Protein AF-A0A7S3NW52-F1 (afdb_monomer)

Secondary structure (DSSP, 8-state):
-----------------EEPP-SSHHHHHHHHHS-SS-EEEEEEEPPPPTT-THHHHHHHHHHHHIIIIITT-TTEEEEEEETTSGGGHHHHHHTT--TTGGGTS-EEEEEETTEEEEE-STTHHHHHHHHHHHHHHHHHH--

Organism: Euplotes crassus (NCBI:txid5936)

Solvent-accessible surface area (backbone atoms only — not comparable to full-atom values): 8234 Å² total; per-residue (Å²): 134,87,84,84,81,82,80,80,77,79,78,78,76,74,80,65,48,39,69,52,84,69,85,39,22,62,57,47,52,59,58,48,49,38,79,77,49,52,40,38,40,38,38,35,31,38,82,50,66,95,90,56,76,46,54,55,52,42,52,48,53,49,52,48,33,43,67,66,35,33,58,76,40,41,80,36,31,36,40,79,42,54,71,77,41,76,56,33,43,65,42,42,60,75,70,65,60,63,65,80,57,21,61,81,42,46,37,35,38,44,33,37,46,66,53,62,49,84,38,64,64,89,60,38,54,58,53,50,50,64,47,47,60,58,55,54,52,52,30,67,67,73,108

pLDDT: mean 81.37, std 14.88, range [41.81, 97.5]

InterPro domains:
  IPR036249 Thioredoxin-like superfamily [SSF52833] (28-136)

Nearest PDB structures (foldse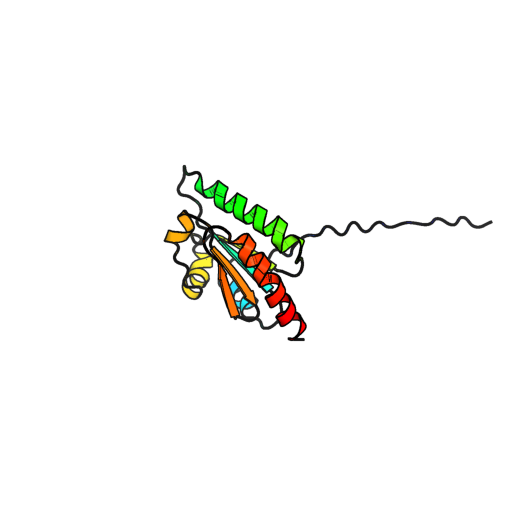ek):
  5d96-assembly2_A  TM=6.626E-01  e=6.464E-04  Mus musculus
  4i6x-assembly1_A  TM=6.722E-01  e=1.791E-03  Homo sapiens
  5hqp-assembly1_D  TM=5.928E-01  e=2.463E-03  Homo sapiens
  7xq3-assembly1_C  TM=4.970E-01  e=4.576E-01  Oncomelania hupensis
  2hls-assembly1_A  TM=4.667E-01  e=1.999E-01  Aeropyrum pernix K1

Structure (mmCIF, N/CA/C/O backbone):
data_AF-A0A7S3NW52-F1
#
_entry.id   AF-A0A7S3NW52-F1
#
loop_
_atom_site.group_PDB
_atom_site.id
_atom_site.type_symbol
_atom_site.label_atom_id
_atom_site.label_alt_id
_atom_site.label_comp_id
_atom_site.label_asym_id
_atom_site.label_entity_id
_atom_site.label_seq_id
_atom_site.pdbx_PDB_ins_code
_atom_site.Cartn_x
_atom_site.Cartn_y
_atom_site.Cartn_z
_atom_site.occupancy
_atom_site.B_iso_or_equiv
_atom_site.auth_seq_id
_atom_site.auth_comp_id
_atom_site.auth_asym_id
_atom_site.auth_atom_id
_atom_site.pdbx_PDB_model_num
ATOM 1 N N . LYS A 1 1 ? 7.749 22.957 54.999 1.00 42.47 1 LYS A N 1
ATOM 2 C CA . LYS A 1 1 ? 6.961 23.701 53.985 1.00 42.47 1 LYS A CA 1
ATOM 3 C C . LYS A 1 1 ? 7.243 23.029 52.647 1.00 42.47 1 LYS A C 1
ATOM 5 O O . LYS A 1 1 ? 8.410 22.907 52.309 1.00 42.47 1 LYS A O 1
ATOM 10 N N . ALA A 1 2 ? 6.222 22.437 52.029 1.00 41.81 2 ALA A N 1
ATOM 11 C CA . ALA A 1 2 ? 6.364 21.466 50.945 1.00 41.81 2 ALA A CA 1
ATOM 12 C C . ALA A 1 2 ? 6.795 22.120 49.622 1.00 41.81 2 ALA A C 1
ATOM 14 O O . ALA A 1 2 ? 6.284 23.177 49.259 1.00 41.81 2 ALA A O 1
ATOM 15 N N . VAL A 1 3 ? 7.731 21.473 48.926 1.00 45.41 3 VAL A N 1
ATOM 16 C CA . VAL A 1 3 ? 8.151 21.791 47.557 1.00 45.41 3 VAL A CA 1
ATOM 17 C C . VAL A 1 3 ? 7.211 21.040 46.617 1.00 45.41 3 VAL A C 1
ATOM 19 O O . VAL A 1 3 ? 7.224 19.812 46.592 1.00 45.41 3 VAL A O 1
ATOM 22 N N . LEU A 1 4 ? 6.368 21.766 45.881 1.00 51.50 4 LEU A N 1
ATOM 23 C CA . LEU A 1 4 ? 5.510 21.196 44.844 1.00 51.50 4 LEU A CA 1
ATOM 24 C C . LEU A 1 4 ? 6.241 21.315 43.502 1.00 51.50 4 LEU A C 1
ATOM 26 O O . LEU A 1 4 ? 6.269 22.377 42.886 1.00 51.50 4 LEU A O 1
ATOM 30 N N . LEU A 1 5 ? 6.878 20.224 43.085 1.00 50.69 5 LEU A N 1
ATOM 31 C CA . LEU A 1 5 ? 7.557 20.101 41.799 1.00 50.69 5 LEU A CA 1
ATOM 32 C C . LEU A 1 5 ? 6.539 19.542 40.794 1.00 50.69 5 LEU A C 1
ATOM 34 O O . LEU A 1 5 ? 6.261 18.346 40.777 1.00 50.69 5 LEU A O 1
ATOM 38 N N . VAL A 1 6 ? 5.917 20.423 40.007 1.00 56.38 6 VAL A N 1
ATOM 39 C CA . VAL A 1 6 ? 4.998 20.030 38.928 1.00 56.38 6 VAL A CA 1
ATOM 40 C C . VAL A 1 6 ? 5.836 19.643 37.712 1.00 56.38 6 VAL A C 1
ATOM 42 O O . VAL A 1 6 ? 6.405 20.497 37.036 1.00 56.38 6 VAL A O 1
ATOM 45 N N . PHE A 1 7 ? 5.943 18.341 37.459 1.00 51.56 7 PHE A N 1
ATOM 46 C CA . PHE A 1 7 ? 6.610 17.786 36.285 1.00 51.56 7 PHE A CA 1
ATOM 47 C C . PHE A 1 7 ? 5.592 17.719 35.134 1.00 51.56 7 PHE A C 1
ATOM 49 O O . PHE A 1 7 ? 4.826 16.765 35.018 1.00 5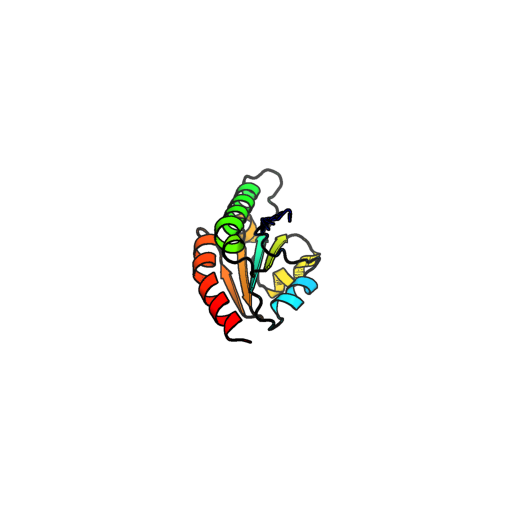1.56 7 PHE A O 1
ATOM 56 N N . CYS A 1 8 ? 5.533 18.762 34.301 1.00 54.19 8 CYS A N 1
ATOM 57 C CA . CYS A 1 8 ? 4.753 18.743 33.061 1.00 54.19 8 CYS A CA 1
ATOM 58 C C . CYS A 1 8 ? 5.463 17.855 32.030 1.00 54.19 8 CYS A C 1
ATOM 60 O O . CYS A 1 8 ? 6.343 18.318 31.305 1.00 54.19 8 CYS A O 1
ATOM 62 N N . ILE A 1 9 ? 5.092 16.576 31.962 1.00 57.44 9 ILE A N 1
ATOM 63 C CA . ILE A 1 9 ? 5.526 15.682 30.885 1.00 57.44 9 ILE A CA 1
ATOM 64 C C . ILE A 1 9 ? 4.739 16.061 29.626 1.00 57.44 9 ILE A C 1
ATOM 66 O O . ILE A 1 9 ? 3.598 15.644 29.439 1.00 57.44 9 ILE A O 1
ATOM 70 N N . PHE A 1 10 ? 5.348 16.865 28.754 1.00 53.91 10 PHE A N 1
ATOM 71 C CA . PHE A 1 10 ? 4.918 16.981 27.363 1.00 53.91 10 PHE A CA 1
ATOM 72 C C . PHE A 1 10 ? 5.249 15.660 26.662 1.00 53.91 10 PHE A C 1
ATOM 74 O O . PHE A 1 10 ? 6.384 15.438 26.240 1.00 53.91 10 PHE A O 1
ATOM 81 N N . ILE A 1 11 ? 4.271 14.760 26.553 1.00 58.84 11 ILE A N 1
ATOM 82 C CA . ILE A 1 11 ? 4.378 13.615 25.647 1.00 58.84 11 ILE A CA 1
ATOM 83 C C . ILE A 1 11 ? 4.235 14.184 24.237 1.00 58.84 11 ILE A C 1
ATOM 85 O O . ILE A 1 11 ? 3.131 14.430 23.758 1.00 58.84 11 ILE A O 1
ATOM 89 N N . ALA A 1 12 ? 5.365 14.449 23.586 1.00 53.94 12 ALA A N 1
ATOM 90 C CA . ALA A 1 12 ? 5.395 14.683 22.154 1.00 53.94 12 ALA A CA 1
ATOM 91 C C . ALA A 1 12 ? 4.999 13.368 21.469 1.00 53.94 12 ALA A C 1
ATOM 93 O O . ALA A 1 12 ? 5.838 12.501 21.230 1.00 53.94 12 ALA A O 1
ATOM 94 N N . THR A 1 13 ? 3.706 13.184 21.201 1.00 50.75 13 THR A N 1
ATOM 95 C CA . THR A 1 13 ? 3.237 12.094 20.350 1.00 50.75 13 THR A CA 1
ATOM 96 C C . THR A 1 13 ? 3.740 12.389 18.946 1.00 50.75 13 THR A C 1
ATOM 98 O O . THR A 1 13 ? 3.184 13.223 18.229 1.00 50.75 13 THR A O 1
ATOM 101 N N . THR A 1 14 ? 4.845 11.758 18.561 1.00 53.50 14 THR A N 1
ATOM 102 C CA . THR A 1 14 ? 5.234 11.722 17.158 1.00 53.50 14 THR A CA 1
ATOM 103 C C . THR A 1 14 ? 4.124 10.967 16.428 1.00 53.50 14 THR A C 1
ATOM 105 O O . THR A 1 14 ? 3.856 9.806 16.722 1.00 53.50 14 THR A O 1
ATOM 108 N N . LEU A 1 15 ? 3.402 11.652 15.537 1.00 53.72 15 LEU A N 1
ATOM 109 C CA . LEU A 1 15 ? 2.455 11.017 14.621 1.00 53.72 15 LEU A CA 1
ATOM 110 C C . LEU A 1 15 ? 3.272 10.229 13.590 1.00 53.72 15 LEU A C 1
ATOM 112 O O . LEU A 1 15 ? 3.520 10.698 12.479 1.00 53.72 15 LEU A O 1
ATOM 116 N N . ALA A 1 16 ? 3.779 9.072 14.004 1.00 66.81 16 ALA A N 1
ATOM 117 C CA . ALA A 1 16 ? 4.287 8.062 13.098 1.00 66.81 16 ALA A CA 1
ATOM 118 C C . ALA A 1 16 ? 3.075 7.290 12.570 1.00 66.81 16 ALA A C 1
ATOM 120 O O . ALA A 1 16 ? 2.277 6.778 13.351 1.00 66.81 16 ALA A O 1
ATOM 121 N N . TYR A 1 17 ? 2.903 7.259 11.252 1.00 76.12 17 TYR A N 1
ATOM 122 C CA . TYR A 1 17 ? 1.959 6.331 10.637 1.00 76.12 17 TYR A CA 1
ATOM 123 C C . TYR A 1 17 ? 2.528 4.910 10.727 1.00 76.12 17 TYR A C 1
ATOM 125 O O . TYR A 1 17 ? 3.749 4.729 10.817 1.00 76.12 17 TYR A O 1
ATOM 133 N N . HIS A 1 18 ? 1.657 3.905 10.710 1.00 85.25 18 HIS A N 1
ATOM 134 C CA . HIS A 1 18 ? 2.089 2.517 10.816 1.00 85.25 18 HIS A CA 1
ATOM 135 C C . HIS A 1 18 ? 2.682 2.051 9.485 1.00 85.25 18 HIS A C 1
ATOM 137 O O . HIS A 1 18 ? 1.984 1.957 8.478 1.00 85.25 18 HIS A O 1
ATOM 143 N N . ASN A 1 19 ? 3.983 1.757 9.473 1.00 89.06 19 ASN A N 1
ATOM 144 C CA . ASN A 1 19 ? 4.572 0.997 8.377 1.00 89.06 19 ASN A CA 1
ATOM 145 C C . ASN A 1 19 ? 4.211 -0.474 8.568 1.00 89.06 19 ASN A C 1
ATOM 147 O O . ASN A 1 19 ? 4.427 -1.046 9.636 1.00 89.06 19 ASN A O 1
ATOM 151 N N . LEU A 1 20 ? 3.662 -1.073 7.523 1.00 91.56 20 LEU A N 1
ATOM 152 C CA . LEU A 1 20 ? 3.392 -2.492 7.465 1.00 91.56 20 LEU A CA 1
ATOM 153 C C . LEU A 1 20 ? 4.727 -3.223 7.307 1.00 91.56 20 LEU A C 1
ATOM 155 O O . LEU A 1 20 ? 5.409 -3.062 6.301 1.00 91.56 20 LEU A O 1
ATOM 159 N N . GLU A 1 21 ? 5.111 -4.035 8.286 1.0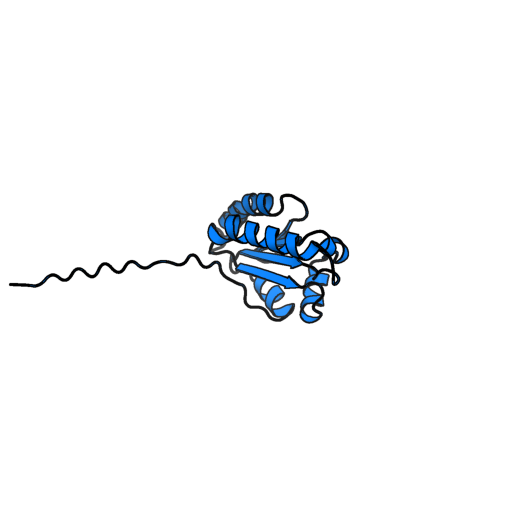0 92.38 21 GLU A N 1
ATOM 160 C CA . GLU A 1 21 ? 6.270 -4.917 8.127 1.00 92.38 21 GLU A CA 1
ATOM 161 C C . GLU A 1 21 ? 5.932 -6.064 7.168 1.00 92.38 21 GLU A C 1
ATOM 163 O O . GLU A 1 21 ? 4.914 -6.742 7.353 1.00 92.38 21 GLU A O 1
ATOM 168 N N . HIS A 1 22 ? 6.773 -6.272 6.152 1.00 94.56 22 HIS A N 1
ATOM 169 C CA . HIS A 1 22 ? 6.607 -7.310 5.137 1.00 94.56 22 HIS A CA 1
ATOM 170 C C . HIS A 1 22 ? 7.940 -7.650 4.449 1.00 94.56 22 HIS A C 1
ATOM 172 O O . HIS A 1 22 ? 8.809 -6.789 4.298 1.00 94.56 22 HIS A O 1
ATOM 178 N N . HIS A 1 23 ? 8.080 -8.889 3.977 1.00 94.69 23 HIS A N 1
ATOM 179 C CA . HIS A 1 23 ? 9.254 -9.364 3.233 1.00 94.69 23 HIS A CA 1
ATOM 180 C C . HIS A 1 23 ? 8.898 -10.017 1.894 1.00 94.69 23 HIS A C 1
ATOM 182 O O . HIS A 1 23 ? 9.761 -10.148 1.027 1.00 94.69 23 HIS A O 1
ATOM 188 N N . ASN A 1 24 ? 7.650 -10.453 1.724 1.00 95.25 24 ASN A N 1
ATOM 189 C CA . ASN A 1 24 ? 7.198 -11.217 0.566 1.00 95.25 24 ASN A CA 1
ATOM 190 C C . ASN A 1 24 ? 5.678 -11.060 0.355 1.00 95.25 24 ASN A C 1
ATOM 192 O O . ASN A 1 24 ? 4.998 -10.360 1.108 1.00 95.25 24 ASN A O 1
ATOM 196 N N . SER A 1 25 ? 5.156 -11.718 -0.682 1.00 96.06 25 SER A N 1
ATOM 197 C CA . SER A 1 25 ? 3.728 -11.728 -1.027 1.00 96.06 25 SER A CA 1
ATOM 198 C C . SER A 1 25 ? 2.839 -12.237 0.105 1.00 96.06 25 SER A C 1
ATOM 200 O O . SER A 1 25 ? 1.830 -11.605 0.406 1.00 96.06 25 SER A O 1
ATOM 202 N N . THR A 1 26 ? 3.210 -13.358 0.725 1.00 96.25 26 THR A N 1
ATOM 203 C CA . THR A 1 26 ? 2.434 -14.023 1.778 1.00 96.25 26 THR A CA 1
ATOM 204 C C . THR A 1 26 ? 2.250 -13.114 2.987 1.00 96.25 26 THR A C 1
ATOM 206 O O . THR A 1 26 ? 1.121 -12.927 3.421 1.00 96.25 26 THR A O 1
ATOM 209 N N . ASP A 1 27 ? 3.315 -12.447 3.449 1.00 95.50 27 ASP A N 1
ATOM 210 C CA . ASP A 1 27 ? 3.246 -11.515 4.587 1.00 95.50 27 ASP A CA 1
ATOM 211 C C . ASP A 1 27 ? 2.184 -10.418 4.390 1.00 95.50 27 ASP A C 1
ATOM 213 O O . ASP A 1 27 ? 1.555 -9.970 5.349 1.00 95.50 27 ASP A O 1
ATOM 217 N N . ILE A 1 28 ? 2.015 -9.943 3.151 1.00 95.06 28 ILE A N 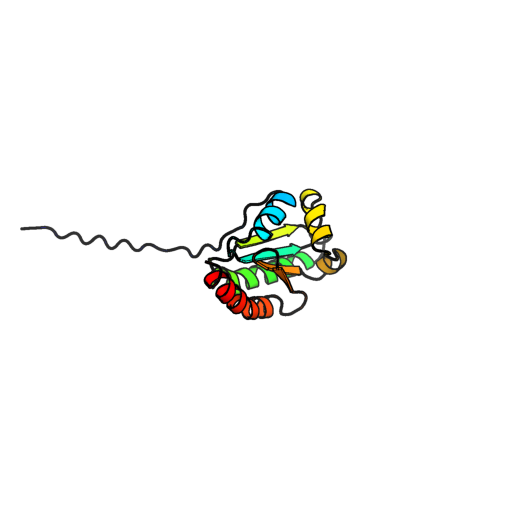1
ATOM 218 C CA . ILE A 1 28 ? 1.044 -8.898 2.816 1.00 95.06 28 ILE A CA 1
ATOM 219 C C . ILE A 1 28 ? -0.343 -9.502 2.616 1.00 95.06 28 ILE A C 1
ATOM 221 O O . ILE A 1 28 ? -1.310 -8.976 3.161 1.00 95.06 28 ILE A O 1
ATOM 225 N N . LEU A 1 29 ? -0.445 -10.581 1.836 1.00 94.81 29 LEU A N 1
ATOM 226 C CA . LEU A 1 29 ? -1.716 -11.230 1.519 1.00 94.81 29 LEU A CA 1
ATOM 227 C C . LEU A 1 29 ? -2.428 -11.721 2.780 1.00 94.81 29 LEU A C 1
ATOM 229 O O . LEU A 1 29 ? -3.622 -11.460 2.911 1.00 94.81 29 LEU A O 1
ATOM 233 N N . ASP A 1 30 ? -1.703 -12.344 3.711 1.00 93.81 30 ASP A N 1
ATOM 234 C CA . ASP A 1 30 ? -2.266 -12.822 4.975 1.00 93.81 30 ASP A CA 1
ATOM 235 C C . ASP A 1 30 ? -2.886 -11.653 5.753 1.00 93.81 30 ASP A C 1
ATOM 237 O O . ASP A 1 30 ? -4.065 -11.692 6.095 1.00 93.81 30 ASP A O 1
ATOM 241 N N . LYS A 1 31 ? -2.145 -10.547 5.913 1.00 92.56 31 LYS A N 1
ATOM 242 C CA . LYS A 1 31 ? -2.619 -9.363 6.647 1.00 92.56 31 LYS A CA 1
ATOM 243 C C . LYS A 1 31 ? -3.816 -8.689 5.984 1.00 92.56 31 LYS A C 1
ATOM 245 O O . LYS A 1 31 ? -4.807 -8.410 6.641 1.00 92.56 31 LYS A O 1
ATOM 250 N N . ILE A 1 32 ? -3.771 -8.431 4.676 1.00 92.56 32 ILE A N 1
ATOM 251 C CA . ILE A 1 32 ? -4.863 -7.686 4.021 1.00 92.56 32 ILE A CA 1
ATOM 252 C C . ILE A 1 32 ? -6.155 -8.500 3.878 1.00 92.56 32 ILE A C 1
ATOM 254 O O . ILE A 1 32 ? -7.207 -7.922 3.597 1.00 92.56 32 ILE A O 1
ATOM 258 N N . GLN A 1 33 ? -6.081 -9.827 4.024 1.00 90.62 33 GLN A N 1
ATOM 259 C CA . GLN A 1 33 ? -7.237 -10.724 4.028 1.00 90.62 33 GLN A CA 1
ATOM 260 C C . GLN A 1 33 ? -7.839 -10.908 5.425 1.00 90.62 33 GLN A C 1
ATOM 262 O O . GLN A 1 33 ? -9.008 -11.299 5.530 1.00 90.62 33 GLN A O 1
ATOM 267 N N . GLU A 1 34 ? -7.089 -10.606 6.487 1.00 88.31 34 GLU A N 1
ATOM 268 C CA . GLU A 1 34 ? -7.610 -10.613 7.849 1.00 88.31 34 GLU A CA 1
ATOM 269 C C . GLU A 1 34 ? -8.763 -9.611 7.985 1.00 88.31 34 GLU A C 1
ATOM 271 O O . GLU A 1 34 ? -8.718 -8.470 7.527 1.00 88.31 34 GLU A O 1
ATOM 276 N N . ARG A 1 35 ? -9.855 -10.053 8.617 1.00 83.44 35 ARG A N 1
ATOM 277 C CA . ARG A 1 35 ? -11.009 -9.200 8.942 1.00 83.44 35 ARG A CA 1
ATOM 278 C C . ARG A 1 35 ? -10.827 -8.571 10.319 1.00 83.44 35 ARG A C 1
ATOM 280 O O . ARG A 1 35 ? -11.689 -8.695 11.183 1.00 83.44 35 ARG A O 1
ATOM 287 N N . ASP A 1 36 ? -9.680 -7.942 10.519 1.00 85.31 36 ASP A N 1
ATOM 288 C CA . ASP A 1 36 ? -9.262 -7.322 11.778 1.00 85.31 36 ASP A CA 1
ATOM 289 C C . ASP A 1 36 ? -9.700 -5.846 11.898 1.00 85.31 36 ASP A C 1
ATOM 291 O O . ASP A 1 36 ? -9.413 -5.177 12.893 1.00 85.31 36 ASP A O 1
ATOM 295 N N . GLY A 1 37 ? -10.414 -5.337 10.885 1.00 85.00 37 GLY A N 1
ATOM 296 C CA . GLY A 1 37 ? -10.858 -3.945 10.795 1.00 85.00 37 GLY A CA 1
ATOM 297 C C . GLY A 1 37 ? -9.722 -2.964 10.495 1.00 85.00 37 GLY A C 1
ATOM 298 O O . GLY A 1 37 ? -9.922 -1.753 10.582 1.00 85.00 37 GLY A O 1
ATOM 299 N N . GLN A 1 38 ? -8.522 -3.441 10.163 1.00 90.50 38 GLN A N 1
ATOM 300 C CA . GLN A 1 38 ? -7.421 -2.572 9.781 1.00 90.50 38 GLN A CA 1
ATOM 301 C C . GLN A 1 38 ? -7.537 -2.171 8.311 1.00 90.50 38 GLN A C 1
ATOM 303 O O . GLN A 1 38 ? -8.013 -2.912 7.449 1.00 90.50 38 GLN A O 1
ATOM 308 N N . VAL A 1 39 ? -7.085 -0.951 8.030 1.00 92.06 39 VAL A N 1
ATOM 309 C CA . VAL A 1 39 ? -7.049 -0.403 6.676 1.00 92.06 39 VAL A CA 1
ATOM 310 C C . VAL A 1 39 ? -5.604 -0.397 6.210 1.00 92.06 39 VAL A C 1
ATOM 312 O O . VAL A 1 39 ? -4.742 0.212 6.850 1.00 92.06 39 VAL A O 1
ATOM 315 N N . TYR A 1 40 ? -5.351 -1.044 5.080 1.00 94.12 40 TYR A N 1
ATOM 316 C CA . TYR A 1 40 ? -4.035 -1.123 4.463 1.00 94.12 40 TYR A CA 1
ATOM 317 C C . TYR A 1 40 ? -3.988 -0.253 3.212 1.00 94.12 40 TYR A C 1
ATOM 319 O O . TYR A 1 40 ? -4.898 -0.275 2.384 1.00 94.12 40 TYR A O 1
ATOM 327 N N . VAL A 1 41 ? -2.904 0.502 3.069 1.00 94.50 41 VAL A N 1
ATOM 328 C CA . VAL A 1 41 ? -2.590 1.343 1.917 1.00 94.50 41 VAL A CA 1
ATOM 329 C C . VAL A 1 41 ? -1.301 0.814 1.295 1.00 94.50 41 VAL A C 1
ATOM 331 O O . VAL A 1 41 ? -0.211 1.004 1.832 1.00 94.50 41 VAL A O 1
ATOM 334 N N . LEU A 1 42 ? -1.422 0.129 0.164 1.00 95.19 42 LEU A N 1
ATOM 335 C CA . LEU A 1 42 ? -0.306 -0.508 -0.527 1.00 95.19 42 LEU A CA 1
ATOM 336 C C . LEU A 1 42 ? 0.047 0.299 -1.779 1.00 95.19 42 LEU A C 1
ATOM 338 O O . LEU A 1 42 ? -0.751 0.372 -2.711 1.00 95.19 42 LEU A O 1
ATOM 342 N N . MET A 1 43 ? 1.234 0.904 -1.814 1.00 93.81 43 MET A N 1
ATOM 343 C CA . MET A 1 43 ? 1.759 1.598 -2.989 1.00 93.81 43 MET A CA 1
ATOM 344 C C . MET A 1 43 ? 2.678 0.671 -3.782 1.00 93.81 43 MET A C 1
ATOM 346 O O . MET A 1 43 ? 3.789 0.362 -3.357 1.00 93.81 43 MET A O 1
ATOM 350 N N . PHE A 1 44 ? 2.247 0.288 -4.975 1.00 93.06 44 PHE A N 1
ATOM 351 C CA . PHE A 1 44 ? 3.025 -0.502 -5.918 1.00 93.06 44 PHE A CA 1
ATOM 352 C C . PHE A 1 44 ? 3.773 0.415 -6.878 1.00 93.06 44 PHE A C 1
ATOM 354 O O . PHE A 1 44 ? 3.190 1.332 -7.460 1.00 93.06 44 PHE A O 1
ATOM 361 N N . TYR A 1 45 ? 5.063 0.160 -7.070 1.00 90.75 45 TYR A N 1
ATOM 362 C CA . TYR A 1 45 ? 5.896 0.904 -8.010 1.00 90.75 45 TYR A CA 1
ATOM 363 C C . TYR A 1 45 ? 6.822 -0.034 -8.782 1.00 90.75 45 TYR A C 1
ATOM 365 O O . TYR A 1 45 ? 7.201 -1.094 -8.287 1.00 90.75 45 TYR A O 1
ATOM 373 N N . SER A 1 46 ? 7.233 0.383 -9.979 1.00 88.12 46 SER A N 1
ATOM 374 C CA . SER A 1 46 ? 8.384 -0.208 -10.657 1.00 88.12 46 SER A CA 1
ATOM 375 C C . SER A 1 46 ? 9.589 0.708 -10.449 1.00 88.12 46 SER A C 1
ATOM 377 O O . SER A 1 46 ? 9.475 1.911 -10.700 1.00 88.12 46 SER A O 1
ATOM 379 N N . PRO A 1 47 ? 10.762 0.199 -10.037 1.00 79.94 47 PRO A N 1
ATOM 380 C CA . PRO A 1 47 ? 11.987 0.979 -10.075 1.00 79.94 47 PRO A CA 1
ATOM 381 C C . PRO A 1 47 ? 12.210 1.410 -11.525 1.00 79.94 47 PRO A C 1
ATOM 383 O O . PRO A 1 47 ? 12.101 0.597 -12.447 1.00 79.94 47 PRO A O 1
ATOM 386 N N . GLY A 1 48 ? 12.446 2.705 -11.738 1.00 67.06 48 GLY A N 1
ATOM 387 C CA . GLY A 1 48 ? 12.677 3.222 -13.083 1.00 67.06 48 GLY A CA 1
ATOM 388 C C . GLY A 1 48 ? 13.852 2.508 -13.759 1.00 67.06 48 GLY A C 1
ATOM 389 O O . GLY A 1 48 ? 14.829 2.132 -13.104 1.00 67.06 48 GLY A O 1
ATOM 390 N N . HIS A 1 49 ? 13.792 2.355 -15.083 1.00 58.09 49 HIS A N 1
ATOM 391 C CA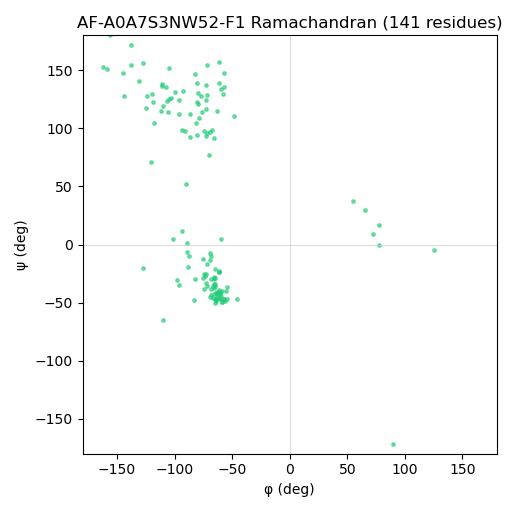 . HIS A 1 49 ? 14.969 1.972 -15.862 1.00 58.09 49 HIS A CA 1
ATOM 392 C C . HIS A 1 49 ? 16.079 3.008 -15.611 1.00 58.09 49 HIS A C 1
ATOM 394 O O . HIS A 1 49 ? 15.805 4.211 -15.560 1.00 58.09 49 HIS A O 1
ATOM 400 N N . LYS A 1 50 ? 17.324 2.551 -15.395 1.00 44.97 50 LYS A N 1
ATOM 401 C CA . LYS A 1 50 ? 18.467 3.420 -15.058 1.00 44.97 50 LYS A CA 1
ATOM 402 C C . LYS A 1 50 ? 18.536 4.614 -16.027 1.00 44.97 50 LYS A C 1
ATOM 404 O O . LYS A 1 50 ? 18.851 4.422 -17.195 1.00 44.97 50 LYS A O 1
ATOM 409 N N . GLY A 1 51 ? 18.259 5.825 -15.526 1.00 46.66 51 GLY A N 1
ATOM 410 C CA . GLY A 1 51 ? 18.409 7.087 -16.269 1.00 46.66 51 GLY A CA 1
ATOM 411 C C . GLY A 1 51 ? 17.184 8.015 -16.361 1.00 46.66 51 GLY A C 1
ATOM 412 O O . GLY A 1 51 ? 17.336 9.112 -16.887 1.00 46.66 51 GLY A O 1
ATOM 413 N N . GLY A 1 52 ? 15.997 7.636 -15.867 1.00 50.19 52 GLY A N 1
ATOM 414 C CA . GLY A 1 52 ? 14.768 8.438 -16.029 1.00 50.19 52 GLY A CA 1
ATOM 415 C C . GLY A 1 52 ? 14.279 9.200 -14.786 1.00 50.19 52 GLY A C 1
ATOM 416 O O . GLY A 1 52 ? 14.416 8.739 -13.655 1.00 50.19 52 GLY A O 1
ATOM 417 N N . THR A 1 53 ? 13.591 10.323 -15.017 1.00 54.53 53 THR A N 1
ATOM 418 C CA . THR A 1 53 ? 12.791 11.133 -14.067 1.00 54.53 53 THR A CA 1
ATOM 419 C C . THR A 1 53 ? 11.623 10.379 -13.400 1.00 54.53 53 THR A C 1
ATOM 421 O O . THR A 1 53 ? 10.844 10.961 -12.659 1.00 54.53 53 THR A O 1
ATOM 424 N N . HIS A 1 54 ? 11.460 9.076 -13.623 1.00 57.91 54 HIS A N 1
ATOM 425 C CA . HIS A 1 54 ? 10.303 8.309 -13.137 1.00 57.91 54 HIS A CA 1
ATOM 426 C C . HIS A 1 54 ? 10.363 8.013 -11.633 1.00 57.91 54 HIS A C 1
ATOM 428 O O . HIS A 1 54 ? 9.333 7.989 -10.965 1.00 57.91 54 HIS A O 1
ATOM 434 N N . ASN A 1 55 ? 11.567 7.910 -11.060 1.00 66.12 55 ASN A N 1
ATOM 435 C CA . ASN A 1 55 ? 11.715 7.797 -9.607 1.00 66.12 55 ASN A CA 1
ATOM 436 C C . ASN A 1 55 ? 11.244 9.059 -8.867 1.00 66.12 55 ASN A C 1
ATOM 438 O O . ASN A 1 55 ? 10.807 8.943 -7.725 1.00 66.12 55 ASN A O 1
ATOM 442 N N . SER A 1 56 ? 11.312 10.252 -9.476 1.00 73.12 56 SER A N 1
ATOM 443 C CA . SER A 1 56 ? 10.910 11.477 -8.773 1.00 73.12 56 SER A CA 1
ATOM 444 C C . SER A 1 56 ? 9.400 11.558 -8.579 1.00 73.12 56 SER A C 1
ATOM 446 O O . SER A 1 56 ? 8.974 11.989 -7.515 1.00 73.12 56 SER A O 1
ATOM 448 N N . LYS A 1 57 ? 8.601 11.077 -9.542 1.00 77.88 57 LYS A N 1
ATOM 449 C CA . LYS A 1 57 ? 7.137 11.074 -9.423 1.00 77.88 57 LYS A CA 1
ATOM 450 C C . LYS A 1 57 ? 6.645 10.095 -8.359 1.00 77.88 57 LYS A C 1
ATOM 452 O O . LYS A 1 57 ? 5.859 10.480 -7.510 1.00 77.88 57 LYS A O 1
ATOM 457 N N . THR A 1 58 ? 7.178 8.871 -8.320 1.00 83.38 58 THR A N 1
ATOM 458 C CA . THR A 1 58 ? 6.850 7.912 -7.248 1.00 83.38 58 THR A CA 1
ATOM 459 C C . THR A 1 58 ? 7.193 8.462 -5.863 1.00 83.38 58 THR A C 1
ATOM 461 O O . THR A 1 58 ? 6.440 8.265 -4.916 1.00 83.38 58 THR A O 1
ATOM 464 N N . VAL A 1 59 ? 8.330 9.155 -5.727 1.00 85.69 59 VAL A N 1
ATOM 465 C CA . VAL A 1 59 ? 8.732 9.790 -4.460 1.00 85.69 59 VAL A CA 1
ATOM 466 C C . VAL A 1 59 ? 7.821 10.968 -4.103 1.00 85.69 59 VAL A C 1
ATOM 468 O O . VAL A 1 59 ? 7.506 11.161 -2.930 1.00 85.69 59 VAL A O 1
ATOM 471 N N . GLU A 1 60 ? 7.399 11.757 -5.089 1.00 87.12 60 GLU A N 1
ATOM 472 C CA . GLU A 1 60 ? 6.452 12.857 -4.901 1.00 87.12 60 GLU A CA 1
ATOM 473 C C . GLU A 1 60 ? 5.077 12.341 -4.462 1.00 87.12 60 GLU A C 1
ATOM 475 O O . GLU A 1 60 ? 4.590 12.761 -3.413 1.00 87.12 60 GLU A O 1
ATOM 480 N N . ASP A 1 61 ? 4.521 11.362 -5.176 1.00 86.50 61 ASP A N 1
ATOM 481 C CA . ASP A 1 61 ? 3.237 10.734 -4.855 1.00 86.50 61 ASP A CA 1
ATOM 482 C C . ASP A 1 61 ? 3.270 10.069 -3.468 1.00 86.50 61 ASP A C 1
ATOM 484 O O . ASP A 1 61 ? 2.333 10.216 -2.684 1.00 86.50 61 ASP A O 1
ATOM 488 N N . GLU A 1 62 ? 4.365 9.386 -3.111 1.00 90.00 62 GLU A N 1
ATOM 489 C CA . GLU A 1 62 ? 4.566 8.833 -1.765 1.00 90.00 62 GLU A CA 1
ATOM 490 C C . GLU A 1 62 ? 4.577 9.933 -0.699 1.00 90.00 62 GLU A C 1
ATOM 492 O O . GLU A 1 62 ? 3.910 9.829 0.334 1.00 90.00 62 GLU A O 1
ATOM 497 N N . LYS A 1 63 ? 5.314 11.020 -0.941 1.00 90.31 63 LYS A N 1
ATOM 498 C CA . LYS A 1 63 ? 5.390 12.145 -0.009 1.00 90.31 63 LYS A CA 1
ATOM 499 C C . LYS A 1 63 ? 4.026 12.807 0.170 1.00 90.31 63 LYS A C 1
ATOM 501 O O . LYS A 1 63 ? 3.677 13.178 1.294 1.00 90.31 63 LYS A O 1
ATOM 506 N N . GLU A 1 64 ? 3.266 12.987 -0.902 1.00 90.44 64 GLU A N 1
ATOM 507 C CA . GLU A 1 64 ? 1.909 13.521 -0.831 1.00 90.44 64 GLU A CA 1
ATOM 508 C C . GLU A 1 64 ? 0.973 12.579 -0.071 1.00 90.44 64 GLU A C 1
ATOM 510 O O . GLU A 1 64 ? 0.283 13.034 0.844 1.00 90.44 64 GLU A O 1
ATOM 515 N N . LEU A 1 65 ? 1.008 11.277 -0.373 1.00 90.19 65 LEU A N 1
ATOM 516 C CA . LEU A 1 65 ? 0.223 10.252 0.315 1.00 90.19 65 LEU A CA 1
ATOM 517 C C . LEU A 1 65 ? 0.484 10.265 1.825 1.00 90.19 65 LEU A C 1
ATOM 519 O O . LEU A 1 65 ? -0.453 10.333 2.625 1.00 90.19 65 LEU A O 1
ATOM 523 N N . ILE A 1 66 ? 1.757 10.282 2.226 1.00 90.50 66 ILE A N 1
ATOM 524 C CA . ILE A 1 66 ? 2.153 10.355 3.635 1.00 90.50 66 ILE A CA 1
ATOM 525 C C . ILE A 1 66 ? 1.596 11.621 4.290 1.00 90.50 66 ILE A C 1
ATOM 527 O O . ILE A 1 66 ? 1.008 11.563 5.371 1.00 90.50 66 ILE A O 1
ATOM 531 N N . ASN A 1 67 ? 1.792 12.783 3.662 1.00 89.69 67 ASN A N 1
ATOM 532 C CA . ASN A 1 67 ? 1.457 14.059 4.290 1.00 89.69 67 ASN A CA 1
ATOM 533 C C . ASN A 1 67 ? -0.044 14.324 4.367 1.00 89.69 67 ASN A C 1
ATOM 535 O O . ASN A 1 67 ? -0.491 14.973 5.313 1.00 89.69 67 ASN A O 1
ATOM 539 N N . ARG A 1 68 ? -0.805 13.860 3.378 1.00 89.31 68 ARG A N 1
ATOM 540 C CA . ARG A 1 68 ? -2.224 14.189 3.247 1.00 89.31 68 ARG A CA 1
ATOM 541 C C . ARG A 1 68 ? -3.142 13.114 3.796 1.00 89.31 68 ARG A C 1
ATOM 543 O O . ARG A 1 68 ? -4.196 13.471 4.303 1.00 89.31 68 ARG A O 1
ATOM 550 N N . VAL A 1 69 ? -2.731 11.849 3.743 1.00 90.25 69 VAL A N 1
ATOM 551 C CA . VAL A 1 69 ? -3.554 10.714 4.175 1.00 90.25 69 VAL A CA 1
ATOM 552 C C . VAL A 1 69 ? -2.979 10.104 5.447 1.00 90.25 69 VAL A C 1
ATOM 554 O O . VAL A 1 69 ? -3.598 10.197 6.503 1.00 90.25 69 VAL A O 1
ATOM 557 N N . LEU A 1 70 ? -1.774 9.532 5.391 1.00 91.12 70 LEU A N 1
ATOM 558 C CA . LEU A 1 70 ? -1.272 8.675 6.477 1.00 91.12 70 LEU A CA 1
ATOM 559 C C . LEU A 1 70 ? -1.043 9.436 7.791 1.00 91.12 70 LEU A C 1
ATOM 561 O O . LEU A 1 70 ? -1.300 8.911 8.868 1.00 91.12 70 LEU A O 1
ATOM 565 N N . LYS A 1 71 ? -0.630 10.708 7.726 1.00 89.69 71 LYS A N 1
ATOM 566 C CA . LYS A 1 71 ? -0.537 11.565 8.922 1.00 89.69 71 LYS A CA 1
ATOM 567 C C . LYS A 1 71 ? -1.894 11.922 9.533 1.00 89.69 71 LYS A C 1
ATOM 569 O O . LYS A 1 71 ? -1.957 12.156 10.737 1.00 89.69 71 LYS A O 1
ATOM 574 N N . LYS A 1 72 ? -2.956 12.007 8.724 1.00 89.38 72 LYS A N 1
ATOM 575 C CA . LYS A 1 72 ? -4.322 12.295 9.199 1.00 89.38 72 LYS A CA 1
ATOM 576 C C . LYS A 1 72 ? -5.013 11.042 9.731 1.00 89.38 72 LYS A C 1
ATOM 578 O O . LYS A 1 72 ? -5.821 11.133 10.650 1.00 89.38 72 LYS A O 1
ATOM 583 N N . HIS A 1 73 ? -4.651 9.885 9.183 1.00 89.25 73 HIS A N 1
ATOM 584 C CA . HIS A 1 73 ? -5.204 8.583 9.530 1.00 89.25 73 HIS A CA 1
ATOM 585 C C . HIS A 1 73 ? -4.081 7.668 10.032 1.00 89.25 73 HIS A C 1
ATOM 587 O O . HIS A 1 73 ? -3.696 6.732 9.333 1.00 89.25 73 HIS A O 1
ATOM 593 N N . PRO A 1 74 ? -3.532 7.924 11.237 1.00 87.88 74 PRO A N 1
ATOM 594 C CA . PRO A 1 74 ? -2.391 7.167 11.740 1.00 87.88 74 PRO A CA 1
ATOM 595 C C . PRO A 1 74 ? -2.707 5.679 11.900 1.00 87.88 74 PRO A C 1
ATOM 597 O O . PRO A 1 74 ? -1.791 4.885 11.814 1.00 87.88 74 PRO A O 1
ATOM 600 N N . SER A 1 75 ? -3.976 5.287 12.058 1.00 88.81 75 SER A N 1
ATOM 601 C CA . SER A 1 75 ? -4.403 3.882 12.122 1.00 88.81 75 SER A CA 1
ATOM 602 C C . SER A 1 75 ? -4.278 3.116 10.800 1.00 88.81 75 SER A C 1
ATOM 604 O O . SER A 1 75 ? -4.548 1.920 10.776 1.00 88.81 75 SER A O 1
ATOM 606 N N . PHE A 1 76 ? -3.945 3.779 9.690 1.00 92.12 76 PHE A N 1
ATOM 607 C CA . PHE A 1 76 ? -3.733 3.102 8.414 1.00 92.12 76 PHE A CA 1
ATOM 608 C C . PHE A 1 76 ? -2.333 2.494 8.367 1.00 92.12 76 PHE A C 1
ATOM 610 O O . PHE A 1 76 ? -1.351 3.128 8.761 1.00 92.12 76 PHE A O 1
ATOM 617 N N . HIS A 1 77 ? -2.247 1.281 7.828 1.00 94.25 77 HIS A N 1
ATOM 618 C CA . HIS A 1 77 ? -0.994 0.558 7.635 1.00 94.25 77 HIS A CA 1
ATOM 619 C C . HIS A 1 77 ? -0.500 0.765 6.213 1.00 94.25 77 HIS A C 1
ATOM 621 O O . HIS A 1 77 ? -1.216 0.479 5.259 1.00 94.25 77 HIS A O 1
ATOM 627 N N . TYR A 1 78 ? 0.723 1.252 6.054 1.00 95.12 78 TYR A N 1
ATOM 628 C CA . TYR A 1 78 ? 1.291 1.581 4.753 1.00 95.12 78 TYR A CA 1
ATOM 629 C C . TYR A 1 78 ? 2.423 0.639 4.360 1.00 95.12 78 TYR A C 1
ATOM 631 O O . TYR A 1 78 ? 3.318 0.378 5.159 1.00 95.12 78 TYR A O 1
ATOM 639 N N . ALA A 1 79 ? 2.417 0.196 3.106 1.00 95.31 79 ALA A N 1
ATOM 640 C CA . ALA A 1 79 ? 3.522 -0.528 2.489 1.00 95.31 79 ALA A CA 1
ATOM 641 C C . ALA A 1 79 ? 3.870 0.082 1.135 1.00 95.31 79 ALA A C 1
ATOM 643 O O . ALA A 1 79 ? 2.982 0.392 0.338 1.00 95.31 79 ALA A O 1
ATOM 644 N N . LYS A 1 80 ? 5.168 0.160 0.837 1.00 93.94 80 LYS A N 1
ATOM 645 C CA . LYS A 1 80 ? 5.671 0.476 -0.499 1.00 93.94 80 LYS A CA 1
ATOM 646 C C . LYS A 1 80 ? 6.325 -0.756 -1.106 1.00 93.94 80 LYS A C 1
ATOM 648 O O . LYS A 1 80 ? 7.317 -1.262 -0.589 1.00 93.94 80 LYS A O 1
ATOM 653 N N . ILE A 1 81 ? 5.791 -1.212 -2.231 1.00 94.69 81 ILE A N 1
ATOM 654 C CA . ILE A 1 81 ? 6.075 -2.528 -2.798 1.00 94.69 81 ILE A CA 1
ATOM 655 C C . ILE A 1 81 ? 6.699 -2.362 -4.177 1.00 94.69 81 ILE A C 1
ATOM 657 O O . ILE A 1 81 ? 6.124 -1.748 -5.078 1.00 94.69 81 ILE A O 1
ATOM 661 N N . ASN A 1 82 ? 7.892 -2.931 -4.339 1.00 92.62 82 ASN A N 1
ATOM 662 C CA . ASN A 1 82 ? 8.566 -3.009 -5.624 1.00 92.62 82 ASN A CA 1
ATOM 663 C C . ASN A 1 82 ? 7.959 -4.154 -6.446 1.00 92.62 82 ASN A C 1
ATOM 665 O O . ASN A 1 82 ? 8.211 -5.319 -6.157 1.00 92.62 82 ASN A O 1
ATOM 669 N N . ALA A 1 83 ? 7.214 -3.830 -7.499 1.00 92.62 83 ALA A N 1
ATOM 670 C CA . ALA A 1 83 ? 6.583 -4.825 -8.364 1.00 92.62 83 ALA A CA 1
ATOM 671 C C . ALA A 1 83 ? 7.577 -5.633 -9.220 1.00 92.62 83 ALA A C 1
ATOM 673 O O . ALA A 1 83 ? 7.199 -6.646 -9.801 1.00 92.62 83 ALA A O 1
ATOM 674 N N . ALA A 1 84 ? 8.839 -5.201 -9.312 1.00 91.38 84 ALA A N 1
ATOM 675 C CA . ALA A 1 84 ? 9.902 -5.944 -9.985 1.00 91.38 84 ALA A CA 1
ATOM 676 C C . ALA A 1 84 ? 10.649 -6.916 -9.052 1.00 91.38 84 ALA A C 1
ATOM 678 O O . ALA A 1 84 ? 11.508 -7.664 -9.520 1.00 91.38 84 ALA A O 1
ATOM 679 N N . ASP A 1 85 ? 10.375 -6.895 -7.744 1.00 93.50 85 ASP A N 1
ATOM 680 C CA . ASP A 1 85 ? 10.972 -7.837 -6.798 1.00 93.50 85 ASP A CA 1
ATOM 681 C C . ASP A 1 85 ? 10.229 -9.188 -6.863 1.00 93.50 85 ASP A C 1
ATOM 683 O O . ASP A 1 85 ? 9.017 -9.238 -6.622 1.00 93.50 85 ASP A O 1
ATOM 687 N N . PRO A 1 86 ? 10.927 -10.300 -7.175 1.00 94.75 86 PRO A N 1
ATOM 688 C CA . PRO A 1 86 ? 10.303 -11.611 -7.335 1.00 94.75 86 PRO A CA 1
ATOM 689 C C . PRO A 1 86 ? 9.614 -12.129 -6.066 1.00 94.75 86 PRO A C 1
ATOM 691 O O . PRO A 1 86 ? 8.694 -12.935 -6.183 1.00 94.75 86 PRO A O 1
ATOM 694 N N . ASN A 1 87 ? 9.988 -11.658 -4.871 1.00 97.50 87 ASN A N 1
ATOM 695 C CA . ASN A 1 87 ? 9.328 -12.059 -3.622 1.00 97.50 87 ASN A CA 1
ATOM 696 C C . ASN A 1 87 ? 7.862 -11.597 -3.552 1.00 97.50 87 ASN A C 1
ATOM 698 O O . ASN A 1 87 ? 7.063 -12.168 -2.805 1.00 97.50 87 ASN A O 1
ATOM 702 N N . TYR A 1 88 ? 7.493 -10.583 -4.340 1.00 96.69 88 TYR A N 1
ATOM 703 C CA . TYR A 1 88 ? 6.140 -10.025 -4.394 1.00 96.69 88 TYR A CA 1
ATOM 704 C C . TYR A 1 88 ? 5.335 -10.498 -5.607 1.00 96.69 88 TYR A C 1
ATOM 706 O O . TYR A 1 88 ? 4.216 -10.034 -5.804 1.00 96.69 88 TYR A O 1
ATOM 714 N N . LYS A 1 89 ? 5.870 -11.419 -6.420 1.00 94.94 89 LYS A N 1
ATOM 715 C CA . LYS A 1 89 ? 5.233 -11.847 -7.671 1.00 94.94 89 LYS A CA 1
ATOM 716 C C . LYS A 1 89 ? 3.794 -12.332 -7.470 1.00 94.94 89 LYS A C 1
ATOM 718 O O . LYS A 1 89 ? 2.909 -11.898 -8.199 1.00 94.94 89 LYS A O 1
ATOM 723 N N . ASP A 1 90 ? 3.556 -13.182 -6.476 1.00 95.88 90 ASP A N 1
ATOM 724 C CA . ASP A 1 90 ? 2.223 -13.744 -6.236 1.00 95.88 90 ASP A CA 1
ATOM 725 C C . ASP A 1 90 ? 1.227 -12.668 -5.798 1.00 95.88 90 ASP A C 1
ATOM 727 O O . ASP A 1 90 ? 0.067 -12.702 -6.205 1.00 95.88 90 ASP A O 1
ATOM 731 N N . LEU A 1 91 ? 1.676 -11.673 -5.026 1.00 95.12 91 LEU A N 1
ATOM 732 C CA . LEU A 1 91 ? 0.865 -10.505 -4.692 1.00 95.12 91 LEU A CA 1
ATOM 733 C C . LEU A 1 91 ? 0.527 -9.696 -5.949 1.00 95.12 91 LEU A C 1
ATOM 735 O O . LEU A 1 91 ? -0.640 -9.378 -6.149 1.00 95.12 91 LEU A O 1
ATOM 739 N N . ILE A 1 92 ? 1.512 -9.396 -6.805 1.00 94.06 92 ILE A N 1
ATOM 740 C CA . ILE A 1 92 ? 1.295 -8.660 -8.064 1.00 94.06 92 ILE A CA 1
ATOM 741 C C . ILE A 1 92 ? 0.273 -9.380 -8.952 1.00 94.06 92 ILE A C 1
ATOM 743 O O . ILE A 1 92 ? -0.669 -8.746 -9.434 1.00 94.06 92 ILE A O 1
ATOM 747 N N . ASP A 1 93 ? 0.423 -10.696 -9.109 1.00 93.25 93 ASP A N 1
ATOM 748 C CA . ASP A 1 93 ? -0.465 -11.529 -9.920 1.00 93.25 93 ASP A CA 1
ATOM 749 C C . ASP A 1 93 ? -1.876 -11.610 -9.320 1.00 93.25 93 ASP A C 1
ATOM 751 O O . ASP A 1 93 ? -2.862 -11.409 -10.028 1.00 93.25 93 ASP A O 1
ATOM 755 N N . THR A 1 94 ? -1.987 -11.847 -8.008 1.00 91.50 94 THR A N 1
ATOM 756 C CA . THR A 1 94 ? -3.272 -11.929 -7.286 1.00 91.50 94 THR A CA 1
ATOM 757 C C . THR A 1 94 ? -4.038 -10.613 -7.365 1.00 91.50 94 THR A C 1
ATOM 759 O O . THR A 1 94 ? -5.258 -10.592 -7.524 1.00 91.50 94 THR A O 1
ATOM 762 N N . CYS A 1 95 ? -3.314 -9.502 -7.275 1.00 87.56 95 CYS A N 1
ATOM 763 C CA . CYS A 1 95 ? -3.857 -8.161 -7.387 1.00 87.56 95 CYS A CA 1
ATOM 764 C C . CYS A 1 95 ? -4.195 -7.754 -8.831 1.00 87.56 95 CYS A C 1
ATOM 766 O O . CYS A 1 95 ? -4.868 -6.741 -9.019 1.00 87.56 95 CYS A O 1
ATOM 768 N N . GLY A 1 96 ? -3.747 -8.513 -9.838 1.00 88.06 96 GLY A N 1
ATOM 769 C CA . GLY A 1 96 ? -3.954 -8.194 -11.250 1.00 88.06 96 GLY A CA 1
ATOM 770 C C . GLY A 1 96 ? -3.242 -6.914 -11.693 1.00 88.06 96 GLY A C 1
ATOM 771 O O . GLY A 1 96 ? -3.740 -6.208 -12.569 1.00 88.06 96 GLY A O 1
ATOM 772 N N . ILE A 1 97 ? -2.107 -6.576 -11.072 1.00 87.19 97 ILE A N 1
ATOM 773 C CA . ILE A 1 97 ? -1.399 -5.328 -11.364 1.00 87.19 97 ILE A CA 1
ATOM 774 C C . ILE A 1 97 ? -0.723 -5.412 -12.734 1.00 87.19 97 ILE A C 1
ATOM 776 O O . ILE A 1 97 ? 0.138 -6.257 -12.983 1.00 87.19 97 ILE A O 1
ATOM 780 N N . VAL A 1 98 ? -1.049 -4.458 -13.604 1.00 85.19 98 VAL A N 1
ATOM 781 C CA . VAL A 1 98 ? -0.397 -4.290 -14.903 1.00 85.19 98 VAL A CA 1
ATOM 782 C C . VAL A 1 98 ? 0.929 -3.549 -14.704 1.00 85.19 98 VAL A C 1
ATOM 784 O O . VAL A 1 98 ? 0.992 -2.322 -14.661 1.00 85.19 98 VAL A O 1
ATOM 787 N N . THR A 1 99 ? 2.024 -4.296 -14.564 1.00 83.94 99 THR A N 1
ATOM 788 C CA . THR A 1 99 ? 3.348 -3.745 -14.210 1.00 83.94 99 THR A CA 1
ATOM 789 C C . THR A 1 99 ? 3.904 -2.741 -15.219 1.00 83.94 99 THR A C 1
ATOM 791 O O . THR A 1 99 ? 4.684 -1.870 -14.838 1.00 83.94 99 THR A O 1
ATOM 794 N N . THR A 1 100 ? 3.469 -2.795 -16.481 1.00 82.56 100 THR A N 1
ATOM 795 C CA . THR A 1 100 ? 3.867 -1.823 -17.508 1.00 82.56 100 THR A CA 1
ATOM 796 C C . THR A 1 100 ? 3.353 -0.413 -17.217 1.00 82.56 100 THR A C 1
ATOM 798 O O . THR A 1 100 ? 4.026 0.553 -17.564 1.00 82.56 100 THR A O 1
ATOM 801 N N . GLU A 1 101 ? 2.207 -0.273 -16.544 1.00 79.94 101 GLU A N 1
ATOM 802 C CA . GLU A 1 101 ? 1.650 1.032 -16.150 1.00 79.94 101 GLU A CA 1
ATOM 803 C C . GLU A 1 101 ? 2.426 1.654 -14.980 1.00 79.94 101 GLU A C 1
ATOM 805 O O . GLU A 1 101 ? 2.522 2.877 -14.857 1.00 79.94 101 GLU A O 1
ATOM 810 N N . LEU A 1 102 ? 3.076 0.818 -14.160 1.00 84.25 102 LEU A N 1
ATOM 811 C CA . LEU A 1 102 ? 3.889 1.268 -13.026 1.00 84.25 102 LEU A CA 1
ATOM 812 C C . LEU A 1 102 ? 5.162 2.011 -13.440 1.00 84.25 102 LEU A C 1
ATOM 814 O O . LEU A 1 102 ? 5.849 2.576 -12.586 1.00 84.25 102 LEU A O 1
ATOM 818 N N . HIS A 1 103 ? 5.505 1.995 -14.730 1.00 78.94 103 HIS A N 1
ATOM 819 C CA . HIS A 1 103 ? 6.597 2.798 -15.268 1.00 78.94 103 HIS A CA 1
ATOM 820 C C . HIS A 1 103 ? 6.251 4.289 -15.350 1.00 78.94 103 HIS A C 1
ATOM 822 O O . HIS A 1 103 ? 7.165 5.113 -15.311 1.00 78.94 103 HIS A O 1
ATOM 828 N N . GLU A 1 1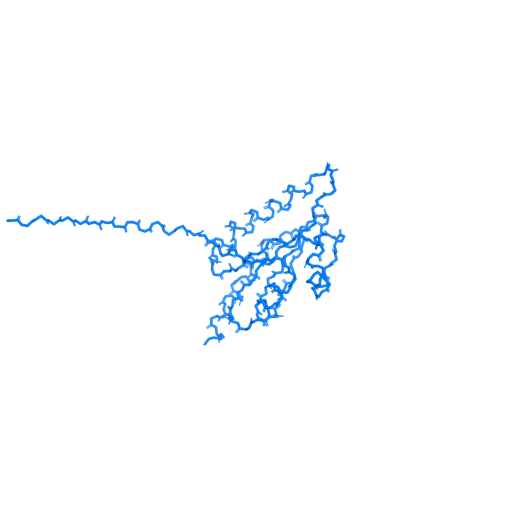04 ? 4.965 4.644 -15.440 1.00 77.94 104 GLU A N 1
ATOM 829 C CA . GLU A 1 104 ? 4.521 6.037 -15.579 1.00 77.94 104 GLU A CA 1
ATOM 830 C C . GLU A 1 104 ? 4.130 6.675 -14.241 1.00 77.94 104 GLU A C 1
ATOM 832 O O . GLU A 1 104 ? 4.341 7.874 -14.022 1.00 77.94 104 GLU A O 1
ATOM 837 N N . SER A 1 105 ? 3.547 5.885 -13.339 1.00 79.44 105 SER A N 1
ATOM 838 C CA . SER A 1 105 ? 3.139 6.309 -11.997 1.00 79.44 105 SER A CA 1
ATOM 839 C C . SER A 1 105 ? 2.913 5.105 -11.083 1.00 79.44 105 SER A C 1
ATOM 841 O O . SER A 1 105 ? 2.531 4.044 -11.580 1.00 79.44 105 SER A O 1
ATOM 843 N N . PRO A 1 106 ? 3.079 5.242 -9.755 1.00 87.75 106 PRO A N 1
ATOM 844 C CA . PRO A 1 106 ? 2.681 4.187 -8.835 1.00 87.75 106 PRO A CA 1
ATOM 845 C C . PRO A 1 106 ? 1.173 3.909 -8.906 1.00 87.75 106 PRO A C 1
ATOM 847 O O . PRO A 1 106 ? 0.368 4.770 -9.266 1.00 87.75 106 PRO A O 1
ATOM 850 N N . SER A 1 107 ? 0.796 2.701 -8.502 1.00 90.00 107 SER A N 1
ATOM 851 C CA . SER A 1 107 ? -0.596 2.305 -8.271 1.00 90.00 107 SER A CA 1
ATOM 852 C C . SER A 1 107 ? -0.819 2.105 -6.787 1.00 90.00 107 SER A C 1
ATOM 854 O O . SER A 1 107 ? 0.033 1.520 -6.122 1.00 90.00 107 SER A O 1
ATOM 856 N N . VAL A 1 108 ? -1.947 2.569 -6.256 1.00 92.31 108 VAL A N 1
ATOM 857 C CA . VAL A 1 108 ? -2.238 2.438 -4.827 1.00 92.31 108 VAL A CA 1
ATOM 858 C C . VAL A 1 108 ? -3.507 1.626 -4.619 1.00 92.31 108 VAL A C 1
ATOM 860 O O . VAL A 1 108 ? -4.543 1.921 -5.209 1.00 92.31 108 VAL A O 1
ATOM 863 N N . LEU A 1 109 ? -3.426 0.614 -3.761 1.00 93.25 109 LEU A N 1
ATOM 864 C CA . LEU A 1 109 ? -4.570 -0.138 -3.259 1.00 93.25 109 LEU A CA 1
ATOM 865 C C . LEU A 1 109 ? -4.874 0.325 -1.837 1.00 93.25 109 LEU A C 1
ATOM 867 O O . LEU A 1 109 ? -3.998 0.276 -0.977 1.00 93.25 109 LEU A O 1
ATOM 871 N N . ILE A 1 110 ? -6.115 0.734 -1.586 1.00 92.75 110 ILE A N 1
ATOM 872 C CA . ILE A 1 110 ? -6.654 0.862 -0.229 1.00 92.75 110 ILE A CA 1
ATOM 873 C C . ILE A 1 110 ? -7.614 -0.304 0.023 1.00 92.75 110 ILE A C 1
ATOM 875 O O . ILE A 1 110 ? -8.509 -0.547 -0.788 1.00 92.75 110 ILE A O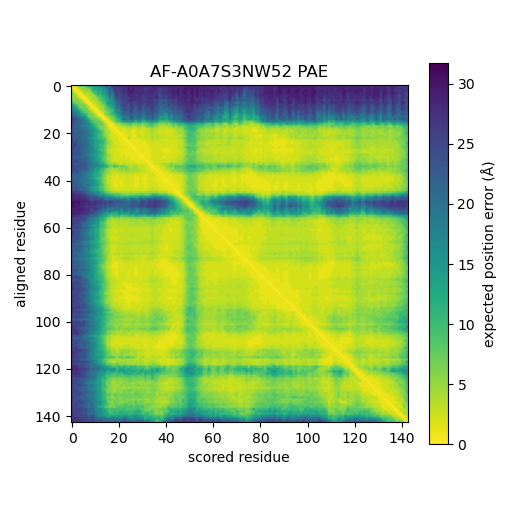 1
ATOM 879 N N . ILE A 1 111 ? -7.397 -1.069 1.092 1.00 92.50 111 ILE A N 1
ATOM 880 C CA . ILE A 1 111 ? -8.081 -2.348 1.335 1.00 92.50 111 ILE A CA 1
ATOM 881 C C . ILE A 1 111 ? -8.345 -2.588 2.824 1.00 92.50 111 ILE A C 1
ATOM 883 O O . ILE A 1 111 ? -7.565 -2.176 3.677 1.00 92.50 111 ILE A O 1
ATOM 887 N N . GLU A 1 112 ? -9.453 -3.266 3.115 1.00 91.75 112 GLU A N 1
ATOM 888 C CA . GLU A 1 112 ? -9.871 -3.710 4.448 1.00 91.75 112 GLU A CA 1
ATOM 889 C C . GLU A 1 112 ? -10.562 -5.073 4.302 1.00 91.75 112 GLU A C 1
ATOM 891 O O . GLU A 1 112 ? -11.466 -5.224 3.472 1.00 91.75 112 GLU A O 1
ATOM 896 N N . GLY A 1 113 ? -10.139 -6.081 5.074 1.00 86.56 113 GLY A N 1
ATOM 897 C CA . GLY A 1 113 ? -10.795 -7.395 5.106 1.00 86.56 113 GLY A CA 1
ATOM 898 C C . GLY A 1 113 ? -10.937 -8.074 3.739 1.00 86.56 113 GLY A C 1
ATOM 899 O O . GLY A 1 113 ? -11.982 -8.660 3.442 1.00 86.56 113 GLY A O 1
ATOM 900 N N . GLY A 1 114 ? -9.931 -7.934 2.872 1.00 87.38 114 GLY A N 1
ATOM 901 C CA . GLY A 1 114 ? -9.921 -8.466 1.508 1.00 87.38 114 GLY A CA 1
ATOM 902 C C . GLY A 1 114 ? -10.739 -7.668 0.482 1.00 87.38 114 GLY A C 1
ATOM 903 O O . GLY A 1 114 ? -10.759 -8.038 -0.689 1.00 87.38 114 GLY A O 1
ATOM 904 N N . THR A 1 115 ? -11.402 -6.574 0.875 1.00 86.69 115 THR A N 1
ATOM 905 C CA . THR A 1 115 ? -12.190 -5.723 -0.034 1.00 86.69 115 THR A CA 1
ATOM 906 C C . THR A 1 115 ? -11.526 -4.364 -0.203 1.00 86.69 115 THR A C 1
ATOM 908 O O . THR A 1 115 ? -11.422 -3.587 0.748 1.00 86.69 115 THR A O 1
ATOM 911 N N . GLY A 1 116 ? -11.074 -4.058 -1.418 1.00 88.19 116 GLY A N 1
ATOM 912 C CA . GLY A 1 116 ? -10.299 -2.850 -1.689 1.00 88.19 116 GLY A CA 1
ATOM 913 C C . GLY A 1 116 ? -10.676 -2.132 -2.975 1.00 88.19 116 GLY A C 1
ATOM 914 O O . GLY A 1 116 ? -11.467 -2.621 -3.780 1.00 88.19 116 GLY A O 1
ATOM 915 N N . VAL A 1 117 ? -10.098 -0.946 -3.142 1.00 89.12 117 VAL A N 1
ATOM 916 C CA . VAL A 1 117 ? -10.248 -0.099 -4.325 1.00 89.12 117 VAL A CA 1
ATOM 917 C C . VAL A 1 117 ? -8.868 0.212 -4.885 1.00 89.12 117 VAL A C 1
ATOM 919 O O . VAL A 1 117 ? -7.990 0.703 -4.172 1.00 89.12 117 VAL A O 1
ATOM 922 N N . TRP A 1 118 ? -8.703 -0.052 -6.177 1.00 89.12 118 TRP A N 1
ATOM 923 C CA . TRP A 1 118 ? -7.531 0.358 -6.935 1.00 89.12 118 TRP A CA 1
ATOM 924 C C . TRP A 1 118 ? -7.625 1.823 -7.333 1.00 89.12 118 TRP A C 1
ATOM 926 O O . TRP A 1 118 ? -8.629 2.275 -7.888 1.00 89.12 118 TRP A O 1
ATOM 936 N N . ILE A 1 119 ? -6.559 2.565 -7.062 1.00 84.81 119 ILE A N 1
ATOM 937 C CA . ILE A 1 119 ? -6.465 3.985 -7.356 1.00 84.81 119 ILE A CA 1
ATOM 938 C C . ILE A 1 119 ? -5.216 4.206 -8.205 1.00 84.81 119 ILE A C 1
ATOM 940 O O . ILE A 1 119 ? -4.085 3.957 -7.783 1.00 84.81 119 ILE A O 1
ATOM 944 N N . HIS A 1 120 ? -5.461 4.681 -9.424 1.00 79.12 120 HIS A N 1
ATOM 945 C CA . HIS A 1 120 ? -4.452 4.929 -10.444 1.00 79.12 120 HIS A CA 1
ATOM 946 C C . HIS A 1 120 ? -4.566 6.359 -10.985 1.00 79.12 120 HIS A C 1
ATOM 948 O O . HIS A 1 120 ? -5.654 6.952 -11.003 1.00 79.12 120 HIS A O 1
ATOM 954 N N . GLY A 1 121 ? -3.451 6.862 -11.520 1.00 65.19 121 GLY A N 1
ATOM 955 C CA . GLY A 1 121 ? -3.410 8.060 -12.354 1.00 65.19 121 GLY A CA 1
ATOM 956 C C . GLY A 1 121 ? -3.214 9.387 -11.607 1.00 65.19 121 GLY A C 1
ATOM 957 O O . GLY A 1 121 ? -2.917 9.424 -10.412 1.00 65.19 121 GLY A O 1
ATOM 958 N N . PRO A 1 12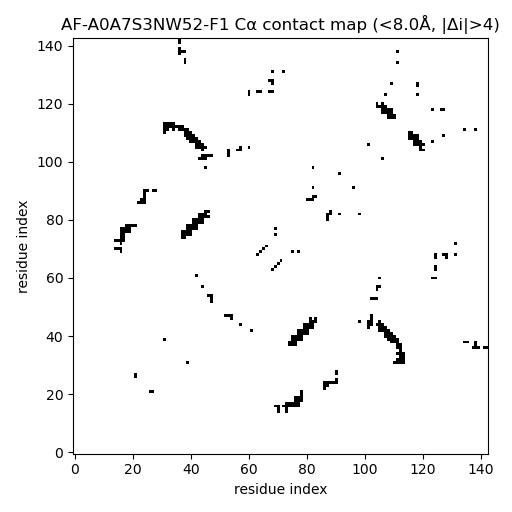2 ? -3.337 10.522 -12.317 1.00 60.53 122 PRO A N 1
ATOM 959 C CA . PRO A 1 122 ? -3.262 11.836 -11.692 1.00 60.53 122 PRO A CA 1
ATOM 960 C C . PRO A 1 122 ? -4.392 11.981 -10.662 1.00 60.53 122 PRO A C 1
ATOM 962 O O . PRO A 1 122 ? -5.524 11.579 -10.920 1.00 60.53 122 PRO A O 1
ATOM 965 N N . GLN A 1 123 ? -4.083 12.579 -9.508 1.00 70.19 123 GLN A N 1
ATOM 966 C CA . GLN A 1 123 ? -4.981 12.726 -8.348 1.00 70.19 123 GLN A CA 1
ATOM 967 C C . GLN A 1 123 ? -5.182 11.478 -7.470 1.00 70.19 123 GLN A C 1
ATOM 969 O O . GLN A 1 123 ? -6.102 11.471 -6.651 1.00 70.19 123 GLN A O 1
ATOM 974 N N . THR A 1 124 ? -4.316 10.462 -7.562 1.00 78.31 124 THR A N 1
ATOM 975 C CA . THR A 1 124 ? -4.344 9.287 -6.666 1.00 78.31 124 THR A CA 1
ATOM 976 C C . THR A 1 124 ? -4.497 9.671 -5.192 1.00 78.31 124 THR A C 1
ATOM 978 O O . THR A 1 124 ? -5.377 9.156 -4.510 1.00 78.31 124 THR A O 1
ATOM 981 N N . VAL A 1 125 ? -3.729 10.651 -4.711 1.00 81.56 125 VAL A N 1
ATOM 982 C CA . VAL A 1 125 ? -3.790 11.082 -3.305 1.00 81.56 125 VAL A CA 1
ATOM 983 C C . VAL A 1 125 ? -5.131 11.727 -2.938 1.00 81.56 125 VAL A C 1
ATOM 985 O O . VAL A 1 125 ? -5.635 11.469 -1.849 1.00 81.56 125 VAL A O 1
ATOM 988 N N . ASN A 1 126 ? -5.749 12.504 -3.839 1.00 84.00 126 ASN A N 1
ATOM 989 C CA . ASN A 1 126 ? -7.073 13.096 -3.592 1.00 84.00 126 ASN A CA 1
ATOM 990 C C . ASN A 1 126 ? -8.137 12.007 -3.429 1.00 84.00 126 ASN A C 1
ATOM 992 O O . ASN A 1 126 ? -8.922 12.050 -2.491 1.00 84.00 126 ASN A O 1
ATOM 996 N N . LYS A 1 127 ? -8.130 11.007 -4.318 1.00 84.75 127 LYS A N 1
ATOM 997 C CA . LYS A 1 127 ? -9.083 9.893 -4.254 1.00 84.75 127 LYS A CA 1
ATOM 998 C C . LYS A 1 127 ? -8.895 9.070 -2.984 1.00 84.75 127 LYS A C 1
ATOM 1000 O O . LYS A 1 127 ? -9.876 8.698 -2.356 1.00 84.75 127 LYS A O 1
ATOM 1005 N N . ILE A 1 128 ? -7.651 8.803 -2.579 1.00 83.50 128 ILE A N 1
ATOM 1006 C CA . ILE A 1 128 ? -7.388 8.085 -1.323 1.00 83.50 128 ILE A CA 1
ATOM 1007 C C . ILE A 1 128 ? -7.931 8.880 -0.132 1.00 83.50 128 ILE A C 1
ATOM 1009 O O . ILE A 1 128 ? -8.544 8.290 0.749 1.00 83.50 128 ILE A O 1
ATOM 1013 N N . GLU A 1 129 ? -7.732 10.199 -0.111 1.00 85.62 129 GLU A N 1
ATOM 1014 C CA . GLU A 1 129 ? -8.276 11.075 0.932 1.00 85.62 129 GLU A CA 1
ATOM 1015 C C . GLU A 1 129 ? -9.814 11.024 0.979 1.00 85.62 129 GLU A C 1
ATOM 1017 O O . GLU A 1 129 ? -10.381 10.926 2.063 1.00 85.62 129 GLU A O 1
ATOM 1022 N N . GLU A 1 130 ? -10.489 11.001 -0.176 1.00 84.81 130 GLU A N 1
ATOM 1023 C CA . GLU A 1 130 ? -11.947 10.827 -0.258 1.00 84.81 130 GLU A CA 1
ATOM 1024 C C . GLU A 1 130 ? -12.404 9.459 0.278 1.00 84.81 130 GLU A C 1
ATOM 1026 O O . GLU A 1 130 ? -13.342 9.389 1.071 1.00 84.81 130 GLU A O 1
ATOM 1031 N N . PHE A 1 131 ? -11.725 8.372 -0.103 1.00 84.12 131 PHE A N 1
ATOM 1032 C CA . PHE A 1 131 ? -12.088 7.021 0.338 1.00 84.12 131 PHE A CA 1
ATOM 1033 C C . PHE A 1 131 ? -11.731 6.739 1.803 1.00 84.12 131 PHE A C 1
ATOM 1035 O O . PHE A 1 131 ? -12.385 5.907 2.435 1.00 84.12 131 PHE A O 1
ATOM 1042 N N . ALA A 1 132 ? -10.720 7.406 2.366 1.00 83.69 132 ALA A N 1
ATOM 1043 C CA . ALA A 1 132 ? -10.227 7.145 3.719 1.00 83.69 132 ALA A CA 1
ATOM 1044 C C . ALA A 1 132 ? -11.334 7.244 4.783 1.00 83.69 132 ALA A C 1
ATOM 1046 O O . ALA A 1 132 ? -11.407 6.405 5.683 1.00 83.69 132 ALA A O 1
ATOM 1047 N N . GLU A 1 133 ? -12.236 8.217 4.653 1.00 82.44 133 GLU A N 1
ATOM 1048 C CA . GLU A 1 133 ? -13.360 8.398 5.578 1.00 82.44 133 GLU A CA 1
ATOM 1049 C C . GLU A 1 133 ? -14.358 7.231 5.536 1.00 82.44 133 GLU A C 1
ATOM 1051 O O . GLU A 1 133 ? -14.902 6.833 6.569 1.00 82.44 133 GLU A O 1
ATOM 1056 N N . ASP A 1 134 ? -14.586 6.643 4.363 1.00 83.44 134 ASP A N 1
ATOM 1057 C CA . ASP A 1 134 ? -15.508 5.516 4.210 1.00 83.44 134 ASP A CA 1
ATOM 1058 C C . ASP A 1 134 ? -14.910 4.218 4.761 1.00 83.44 134 ASP A C 1
ATOM 1060 O O . ASP A 1 134 ? -15.604 3.451 5.434 1.00 83.44 134 ASP A O 1
ATOM 1064 N N . PHE A 1 135 ? -13.607 4.000 4.566 1.00 82.75 135 PHE A N 1
ATOM 1065 C CA . PHE A 1 135 ? -12.884 2.897 5.204 1.00 82.75 135 PHE A CA 1
ATOM 1066 C C . PHE A 1 135 ? -12.864 3.032 6.737 1.00 82.75 135 PHE A C 1
ATOM 1068 O O . PHE A 1 135 ? -13.116 2.059 7.440 1.00 82.75 135 PHE A O 1
ATOM 1075 N N . LEU 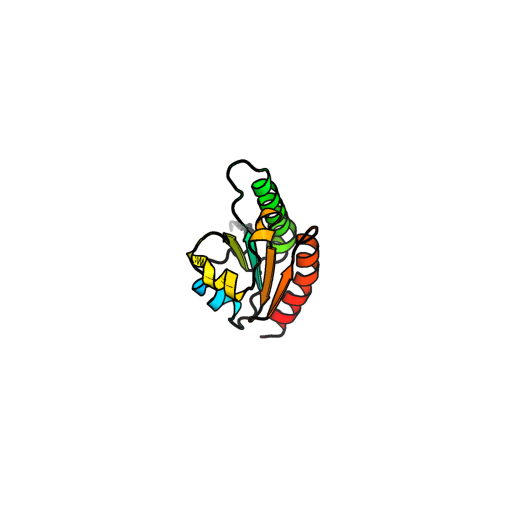A 1 136 ? -12.678 4.241 7.280 1.00 77.56 136 LEU A N 1
ATOM 1076 C CA . LEU A 1 136 ? -12.737 4.470 8.731 1.00 77.56 136 LEU A CA 1
ATOM 1077 C C . LEU A 1 136 ? -14.116 4.218 9.346 1.00 77.56 136 LEU A C 1
ATOM 1079 O O . LEU A 1 136 ? -14.216 3.806 10.503 1.00 77.56 136 LEU A O 1
ATOM 1083 N N . LYS A 1 137 ? -15.195 4.507 8.616 1.00 81.06 137 LYS A N 1
ATOM 1084 C CA . LYS A 1 137 ? -16.549 4.214 9.101 1.00 81.06 137 LYS A CA 1
ATOM 1085 C C . LYS A 1 137 ? -16.790 2.709 9.167 1.00 81.06 137 LYS A C 1
ATOM 1087 O O . LYS A 1 137 ? -17.327 2.246 10.170 1.00 81.06 137 LYS A O 1
ATOM 1092 N N . ARG A 1 138 ? -16.375 1.964 8.136 1.00 75.62 138 ARG A N 1
ATOM 1093 C CA . ARG A 1 138 ? -16.551 0.504 8.063 1.00 75.62 138 ARG A CA 1
ATOM 1094 C C . ARG A 1 138 ? -15.757 -0.242 9.129 1.00 75.62 138 ARG A C 1
ATOM 1096 O O . ARG A 1 138 ? -16.332 -1.115 9.789 1.00 75.62 138 ARG A O 1
ATOM 1103 N N . SER A 1 139 ? -14.512 0.162 9.373 1.00 69.88 139 SER A N 1
ATOM 1104 C CA . SER A 1 139 ? -13.681 -0.468 10.402 1.00 69.88 139 SER A CA 1
ATOM 1105 C C . SER A 1 139 ? -14.277 -0.328 11.797 1.00 69.88 139 SER A C 1
ATOM 1107 O O . SER A 1 139 ? -14.354 -1.298 12.546 1.00 69.88 139 SER A O 1
ATOM 1109 N N . ARG A 1 140 ? -14.807 0.855 12.129 1.00 70.06 140 ARG A N 1
ATOM 1110 C CA . ARG A 1 140 ? -15.453 1.117 13.426 1.00 70.06 140 ARG A CA 1
ATOM 1111 C C . ARG A 1 140 ? -16.740 0.327 13.650 1.00 70.06 140 ARG A C 1
ATOM 1113 O O . ARG A 1 140 ? -17.093 0.089 14.797 1.00 70.06 140 ARG A O 1
ATOM 1120 N N . THR A 1 141 ? -17.460 -0.030 12.588 1.00 66.25 141 THR A N 1
ATOM 1121 C CA . THR A 1 141 ? -18.709 -0.808 12.679 1.00 66.25 141 THR A CA 1
ATOM 1122 C C . THR A 1 141 ? -18.502 -2.320 12.680 1.00 66.25 141 THR A C 1
ATOM 1124 O O . THR A 1 141 ? -19.456 -3.053 12.918 1.00 66.25 141 THR A O 1
ATOM 1127 N N . SER A 1 142 ? -17.285 -2.788 12.398 1.00 57.78 142 SER A N 1
ATOM 1128 C CA . SER A 1 142 ? -16.952 -4.217 12.314 1.00 57.78 142 SER A CA 1
ATOM 1129 C C . SER A 1 142 ? -16.413 -4.793 13.637 1.00 57.78 142 SER A C 1
ATOM 1131 O O . SER A 1 142 ? -15.888 -5.905 13.647 1.00 57.78 142 SER A O 1
ATOM 1133 N N . HIS A 1 143 ? -16.524 -4.043 14.741 1.00 48.47 143 HIS A N 1
ATOM 1134 C CA . HIS A 1 143 ? -16.159 -4.445 16.106 1.00 48.47 143 HIS A CA 1
ATOM 1135 C C . HIS A 1 143 ? -17.386 -4.574 17.010 1.00 48.47 143 HIS A C 1
ATOM 1137 O O . HIS A 1 143 ? -18.297 -3.722 16.899 1.00 48.47 143 HIS A O 1
#

Foldseek 3Di:
DDDDDDDPPPPPPDLDAAEQDDDAQCSVVVVLQDQQLAKEKEKEAEDEDPPDPQVVQQVVVVVLLCVQPRSVVSSYYYDYDHCPDPRHVVVCVVVVPPHVLRNNPIWIWIGHNRDIDIADDPCSSVVCNVCNVVSNVVSVVSD

Sequence (143 aa):
KAVLLVFCIFIATTLAYHNLEHHNSTDILDKIQERDGQVYVLMFYSPGHKGGTHNSKTVEDEKELINRVLKKHPSFHYAKINAADPNYKDLIDTCGIVTTELHESPSVLIIEGGTGVWIHGPQTVNKIEEFAEDFLKRSRTSH

Mean predicted aligned error: 8.36 Å

Radius of gyration: 18.37 Å; Cα contacts (8 Å, |Δi|>4): 199; chains: 1; bounding box: 37×38×72 Å